Protein AF-A0A1Q7SXB2-F1 (afdb_monomer_lite)

Secondary structure (DSSP, 8-state):
---HHHHHHHHS-EEEEEEEEEE-S-S-STT----TT----TT-EEEEEETTEEPPEEEEEEEEEEEE-SSS-EEEEEEEEEEEEEES-TT--EEEEEEE-TTS-EEEEEEEGGGG-

Radius of gyration: 18.35 Å; chains: 1; bounding box: 43×26×65 Å

Foldseek 3Di:
DDDPVVVVVVVQADKDKDKDWFFDPDLDDDPNPDDVPPPCQVFKDKWKAFVNHTFDWPDKDKAWDWDDPVPPDTGTTTIMIMTMTRDNDLCRQWMKIWIAGSVGDIDIDIGGSNVVD

pLDDT: mean 73.82, std 15.42, range [41.19, 94.25]

Structure (mmCIF, N/CA/C/O backbone):
data_AF-A0A1Q7SXB2-F1
#
_entry.id   AF-A0A1Q7SXB2-F1
#
loop_
_atom_site.group_PDB
_atom_site.id
_atom_site.type_symbol
_atom_site.label_atom_id
_atom_site.label_alt_id
_atom_site.label_comp_id
_atom_site.label_asym_id
_atom_site.label_entity_id
_atom_site.label_seq_id
_atom_site.pdbx_PDB_ins_code
_atom_site.Cartn_x
_atom_site.Cartn_y
_atom_site.Cartn_z
_atom_site.occupancy
_atom_site.B_iso_or_equiv
_atom_site.auth_seq_id
_atom_site.auth_comp_id
_atom_site.auth_asym_id
_atom_site.auth_atom_id
_atom_site.pdbx_PDB_model_num
ATOM 1 N N . MET A 1 1 ? -2.528 11.331 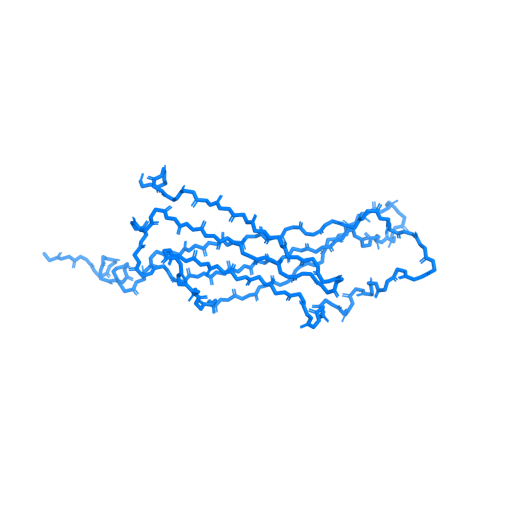40.120 1.00 46.16 1 MET A N 1
ATOM 2 C CA . MET A 1 1 ? -2.692 12.295 39.013 1.00 46.16 1 MET A CA 1
ATOM 3 C C . MET A 1 1 ? -1.918 11.748 37.824 1.00 46.16 1 MET A C 1
ATOM 5 O O . MET A 1 1 ? -0.718 11.556 37.991 1.00 46.16 1 MET A O 1
ATOM 9 N N . PRO A 1 2 ? -2.555 11.390 36.698 1.00 49.81 2 PRO A N 1
ATOM 10 C CA . PRO A 1 2 ? -1.810 10.977 35.513 1.00 49.81 2 PRO A CA 1
ATOM 11 C C . PRO A 1 2 ? -0.969 12.155 35.002 1.00 49.81 2 PRO A C 1
ATOM 13 O O . PRO A 1 2 ? -1.395 13.306 35.060 1.00 49.81 2 PRO A O 1
ATOM 16 N N . THR A 1 3 ? 0.254 11.868 34.571 1.00 62.19 3 THR A N 1
ATOM 17 C CA . THR A 1 3 ? 1.226 12.844 34.066 1.00 62.19 3 THR A CA 1
ATOM 18 C C . THR A 1 3 ? 0.745 13.441 32.739 1.00 62.19 3 THR A C 1
ATOM 20 O O . THR A 1 3 ? 0.099 12.740 31.965 1.00 62.19 3 THR A O 1
ATOM 23 N N . GLN A 1 4 ? 1.117 14.688 32.423 1.00 66.06 4 GLN A N 1
ATOM 24 C CA . GLN A 1 4 ? 0.811 15.344 31.135 1.00 66.06 4 GLN A CA 1
ATOM 25 C C . GLN A 1 4 ? 1.140 14.448 29.924 1.00 66.06 4 GLN A C 1
ATOM 27 O O . GLN A 1 4 ? 0.380 14.398 28.969 1.00 66.06 4 GLN A O 1
ATOM 32 N N . ALA A 1 5 ? 2.213 13.652 30.004 1.00 55.22 5 ALA A N 1
ATOM 33 C CA . ALA A 1 5 ? 2.586 12.683 28.973 1.00 55.22 5 ALA A CA 1
ATOM 34 C C . ALA A 1 5 ? 1.526 11.588 28.721 1.00 55.22 5 ALA A C 1
ATOM 36 O O . ALA A 1 5 ? 1.379 11.140 27.591 1.00 55.22 5 ALA A O 1
ATOM 37 N N . ILE A 1 6 ? 0.777 11.167 29.747 1.00 57.47 6 ILE A N 1
ATOM 38 C CA . ILE A 1 6 ? -0.306 10.175 29.631 1.00 57.47 6 ILE A CA 1
ATOM 39 C C . ILE A 1 6 ? -1.539 10.816 28.991 1.00 57.47 6 ILE A C 1
ATOM 41 O O . ILE A 1 6 ? -2.189 10.185 28.165 1.00 57.47 6 ILE A O 1
ATOM 45 N N . GLN A 1 7 ? -1.843 12.072 29.327 1.00 52.25 7 GLN A N 1
ATOM 46 C CA . GLN A 1 7 ? -2.926 12.818 28.681 1.00 52.25 7 GLN A CA 1
ATOM 47 C C . GLN A 1 7 ? -2.597 13.124 27.217 1.00 52.25 7 GLN A C 1
ATOM 49 O O . GLN A 1 7 ? -3.422 12.873 26.347 1.00 52.25 7 GLN A O 1
ATOM 54 N N . ASP A 1 8 ? -1.372 13.555 26.919 1.00 51.72 8 ASP A N 1
ATOM 55 C CA . ASP A 1 8 ? -0.915 13.799 25.549 1.00 51.72 8 ASP A CA 1
ATOM 56 C C . ASP A 1 8 ? -0.837 12.499 24.726 1.00 51.72 8 ASP A C 1
ATOM 58 O O . ASP A 1 8 ? -1.072 12.531 23.518 1.00 51.72 8 ASP A O 1
ATOM 62 N N . TYR A 1 9 ? -0.540 11.357 25.362 1.00 48.97 9 TYR A N 1
ATOM 63 C CA . TYR A 1 9 ? -0.609 10.036 24.729 1.00 48.97 9 TYR A CA 1
ATOM 64 C C . TYR A 1 9 ? -2.057 9.608 24.476 1.00 48.97 9 TYR A C 1
ATOM 66 O O . TYR A 1 9 ? -2.370 9.194 23.374 1.00 48.97 9 TYR A O 1
ATOM 74 N N . GLN A 1 10 ? -2.977 9.787 25.432 1.00 48.59 10 GLN A N 1
ATOM 75 C CA . GLN A 1 10 ? -4.404 9.498 25.218 1.00 48.59 10 GLN A CA 1
ATOM 76 C C . GLN A 1 10 ? -5.046 10.384 24.140 1.00 48.59 10 GLN A C 1
ATOM 78 O O . GLN A 1 10 ? -5.999 9.967 23.488 1.00 48.59 10 GLN A O 1
ATOM 83 N N . VAL A 1 11 ? -4.517 11.591 23.924 1.00 51.97 11 VAL A N 1
ATOM 84 C CA . VAL A 1 11 ? -4.920 12.478 22.820 1.00 51.97 11 VAL A CA 1
ATOM 85 C C . VAL A 1 11 ? -4.363 11.997 21.468 1.00 51.97 11 VAL A C 1
ATOM 87 O O . VAL A 1 11 ? -4.918 12.327 20.420 1.00 51.97 11 VAL A O 1
ATOM 90 N N . ARG A 1 12 ? -3.292 11.195 21.465 1.00 54.59 12 ARG A N 1
ATOM 91 C CA . ARG A 1 12 ? -2.693 10.588 20.272 1.00 54.59 12 ARG A CA 1
ATOM 92 C C . ARG A 1 12 ? -3.156 9.138 20.166 1.00 54.59 12 ARG A C 1
ATOM 94 O O . ARG A 1 12 ? -2.504 8.238 20.674 1.00 54.59 12 ARG A O 1
ATOM 101 N N . ALA A 1 13 ? -4.280 8.933 19.486 1.00 62.62 13 ALA A N 1
ATOM 102 C CA . ALA A 1 13 ? -4.682 7.610 19.017 1.00 62.62 13 ALA A CA 1
ATOM 103 C C . ALA A 1 13 ? -3.482 6.863 18.392 1.00 62.62 13 ALA A C 1
ATOM 105 O O . ALA A 1 13 ? -2.618 7.501 17.777 1.00 62.62 13 ALA A O 1
ATOM 106 N N . ASP A 1 14 ? -3.412 5.540 18.563 1.00 77.12 14 ASP A N 1
ATOM 107 C CA . ASP A 1 14 ? -2.316 4.740 18.010 1.00 77.12 14 ASP A CA 1
ATOM 108 C C . ASP A 1 14 ? -2.190 4.977 16.499 1.00 77.12 14 ASP A C 1
ATOM 110 O O . ASP A 1 14 ? -3.179 5.193 15.797 1.00 77.12 14 ASP A O 1
ATOM 114 N N . SER A 1 15 ? -0.965 4.973 15.975 1.00 81.12 15 SER A N 1
ATOM 115 C CA . SER A 1 15 ? -0.726 5.258 14.559 1.00 81.12 15 SER A CA 1
ATOM 116 C C . SER A 1 15 ? -0.363 3.996 13.789 1.00 81.12 15 SER A C 1
ATOM 118 O O . SER A 1 15 ? 0.588 3.307 14.165 1.00 81.12 15 SER A O 1
ATOM 120 N N . LEU A 1 16 ? -1.029 3.747 12.660 1.00 86.62 16 LEU A N 1
ATOM 121 C CA . LEU A 1 16 ? -0.624 2.709 11.713 1.00 86.62 16 LEU A CA 1
ATOM 122 C C . LEU A 1 16 ? 0.114 3.338 10.534 1.00 86.62 16 LEU A C 1
ATOM 124 O O . LEU A 1 16 ? -0.374 4.283 9.911 1.00 86.62 16 LEU A O 1
ATOM 128 N N . ARG A 1 17 ? 1.273 2.770 10.189 1.00 89.69 17 ARG A N 1
ATOM 129 C CA . ARG A 1 17 ? 2.004 3.122 8.972 1.00 89.69 17 ARG A CA 1
ATOM 130 C C . ARG A 1 17 ? 1.910 1.991 7.959 1.00 89.69 17 ARG A C 1
ATOM 132 O O . ARG A 1 17 ? 2.411 0.897 8.191 1.00 89.69 17 ARG A O 1
ATOM 139 N N . VAL A 1 18 ? 1.345 2.298 6.801 1.00 89.31 18 VAL A N 1
ATOM 140 C CA . VAL A 1 18 ? 1.258 1.397 5.652 1.00 89.31 18 VAL A CA 1
ATOM 141 C C . VAL A 1 18 ? 2.294 1.812 4.616 1.00 89.31 18 VAL A C 1
ATOM 143 O O . VAL A 1 18 ? 2.371 2.985 4.253 1.00 89.31 18 VAL A O 1
ATOM 146 N N . SER A 1 19 ? 3.094 0.861 4.133 1.00 90.94 19 SER A N 1
ATOM 147 C CA . SER A 1 19 ? 4.055 1.089 3.047 1.00 90.94 19 SER A CA 1
ATOM 148 C C . SER A 1 19 ? 3.778 0.135 1.892 1.00 90.94 19 SER A C 1
ATOM 150 O O . SER A 1 19 ? 3.875 -1.078 2.055 1.00 90.94 19 SER A O 1
ATOM 152 N N . VAL A 1 20 ? 3.466 0.682 0.719 1.00 88.25 20 VAL A N 1
ATOM 153 C CA . VAL A 1 20 ? 3.276 -0.083 -0.519 1.00 88.25 20 VAL A CA 1
ATOM 154 C C . VAL A 1 20 ? 4.493 0.124 -1.408 1.00 88.25 20 VAL A C 1
ATOM 156 O O . VAL A 1 20 ? 4.840 1.257 -1.742 1.00 88.25 20 VAL A O 1
ATOM 159 N N . HIS A 1 21 ? 5.162 -0.974 -1.754 1.00 88.88 21 HIS A N 1
ATOM 160 C CA . HIS A 1 21 ? 6.380 -0.974 -2.559 1.00 88.88 21 HIS A CA 1
ATOM 161 C C . HIS A 1 21 ? 6.050 -1.461 -3.967 1.00 88.88 21 HIS A C 1
ATOM 163 O O . HIS A 1 21 ? 5.787 -2.645 -4.172 1.00 88.88 21 HIS A O 1
ATOM 169 N N . VAL A 1 22 ? 6.101 -0.558 -4.940 1.00 82.12 22 VAL A N 1
ATOM 170 C CA . VAL A 1 22 ? 5.880 -0.881 -6.350 1.00 82.12 22 VAL A CA 1
ATOM 171 C C . VAL A 1 22 ? 7.232 -1.045 -7.027 1.00 82.12 22 VAL A C 1
ATOM 173 O O . VAL A 1 22 ? 8.076 -0.153 -6.955 1.00 82.12 22 VAL A O 1
ATOM 176 N N . ARG A 1 23 ? 7.447 -2.190 -7.680 1.00 82.19 23 ARG A N 1
ATOM 177 C CA . ARG A 1 23 ? 8.671 -2.500 -8.432 1.00 82.19 23 ARG A CA 1
ATOM 178 C C . ARG A 1 23 ? 8.349 -2.653 -9.909 1.00 82.19 23 ARG A C 1
ATOM 180 O O . ARG A 1 23 ? 7.427 -3.380 -10.267 1.00 82.19 23 ARG A O 1
ATOM 187 N N . TYR A 1 24 ? 9.126 -1.999 -10.763 1.00 76.06 24 TYR A N 1
ATOM 188 C CA . TYR A 1 24 ? 8.992 -2.142 -12.207 1.00 76.06 24 TYR A CA 1
ATOM 189 C C . TYR A 1 24 ? 9.640 -3.449 -12.673 1.00 76.06 24 TYR A C 1
ATOM 191 O O . TYR A 1 24 ? 10.772 -3.755 -12.302 1.00 76.06 24 TYR A O 1
ATOM 199 N N . THR A 1 25 ? 8.926 -4.218 -13.494 1.00 66.12 25 THR A N 1
ATOM 200 C CA . THR A 1 25 ? 9.389 -5.512 -14.025 1.00 66.12 25 THR A CA 1
ATOM 201 C C . THR A 1 25 ? 10.279 -5.372 -15.265 1.00 66.12 25 THR A C 1
ATOM 203 O O . THR A 1 25 ? 11.098 -6.250 -15.516 1.00 66.12 25 THR A O 1
ATOM 206 N N . SER A 1 26 ? 10.188 -4.256 -16.001 1.00 57.28 26 SER A N 1
ATOM 207 C CA . SER A 1 26 ? 11.149 -3.869 -17.042 1.00 57.28 26 SER A CA 1
ATOM 208 C C . SER A 1 26 ? 11.500 -2.393 -16.907 1.00 57.28 26 SER A C 1
ATOM 210 O O . SER A 1 26 ? 10.617 -1.547 -16.997 1.00 57.28 26 SER A O 1
ATOM 212 N N . THR A 1 27 ? 12.780 -2.078 -16.702 1.00 53.41 27 THR A N 1
ATOM 213 C CA . THR A 1 27 ? 13.297 -0.699 -16.623 1.00 53.41 27 THR A CA 1
ATOM 214 C C . THR A 1 27 ? 13.731 -0.132 -17.979 1.00 53.41 27 THR A C 1
ATOM 216 O O . THR A 1 27 ? 14.254 0.978 -18.044 1.00 53.41 27 THR A O 1
ATOM 219 N N . HIS A 1 28 ? 13.509 -0.877 -19.071 1.00 50.16 28 HIS A N 1
ATOM 220 C CA . HIS A 1 28 ? 13.955 -0.518 -20.417 1.00 50.16 28 HIS A CA 1
ATOM 221 C C . HIS A 1 28 ? 12.857 -0.815 -21.453 1.00 50.16 28 HIS A C 1
ATOM 223 O O . HIS A 1 28 ? 12.314 -1.919 -21.496 1.00 50.16 28 HIS A O 1
ATOM 229 N N . GLY A 1 29 ? 12.531 0.166 -22.300 1.00 45.38 29 GLY A N 1
ATOM 230 C CA . GLY A 1 29 ? 11.585 0.003 -23.410 1.00 45.38 29 GLY A CA 1
ATOM 231 C C . GLY A 1 29 ? 11.005 1.324 -23.924 1.00 45.38 29 GLY A C 1
ATOM 232 O O . GLY A 1 29 ? 10.840 2.280 -23.163 1.00 45.38 29 GLY A O 1
ATOM 233 N N . ALA A 1 30 ? 10.684 1.375 -25.222 1.00 41.19 30 ALA A N 1
ATOM 234 C CA . ALA A 1 30 ? 9.953 2.480 -25.840 1.00 41.19 30 ALA A CA 1
ATOM 235 C C . ALA A 1 30 ? 8.519 2.490 -25.289 1.00 41.19 30 ALA A C 1
ATOM 237 O O . ALA A 1 30 ? 7.678 1.704 -25.711 1.00 41.19 30 ALA A O 1
ATOM 238 N N . GLY A 1 31 ? 8.276 3.319 -24.275 1.00 49.75 31 GLY A N 1
ATOM 239 C CA . GLY A 1 31 ? 7.026 3.318 -23.515 1.00 49.75 31 GLY A CA 1
ATOM 240 C C . GLY A 1 31 ? 7.211 3.221 -22.005 1.00 49.75 31 GLY A C 1
ATOM 241 O O . GLY A 1 31 ? 6.208 3.200 -21.309 1.00 49.75 31 GLY A O 1
ATOM 242 N N . PHE A 1 32 ? 8.446 3.194 -21.487 1.00 51.47 32 PHE A N 1
ATOM 243 C CA . PHE A 1 32 ? 8.714 3.360 -20.057 1.00 51.47 32 PHE A CA 1
ATOM 244 C C . PHE A 1 32 ? 8.344 4.801 -19.632 1.00 51.47 32 PHE A C 1
ATOM 246 O O . PHE A 1 32 ? 9.124 5.725 -19.872 1.00 51.47 32 PHE A O 1
ATOM 253 N N . PRO A 1 33 ? 7.155 5.056 -19.047 1.00 47.88 33 PRO A N 1
ATOM 254 C CA . PRO A 1 33 ? 6.593 6.403 -18.932 1.00 47.88 33 PRO A CA 1
ATOM 255 C C . PRO A 1 33 ? 7.061 7.159 -17.677 1.00 47.88 33 PRO A C 1
ATOM 257 O O . PRO A 1 33 ? 6.604 8.273 -17.409 1.00 47.88 33 PRO A O 1
ATOM 260 N N . TYR A 1 34 ? 7.954 6.581 -16.870 1.00 52.22 34 TYR A N 1
ATOM 261 C CA . TYR A 1 34 ? 8.199 7.064 -15.512 1.00 52.22 34 TYR A CA 1
ATOM 262 C C . TYR A 1 34 ? 9.392 8.012 -15.461 1.00 52.22 34 TYR A C 1
ATOM 264 O O . TYR A 1 34 ? 10.503 7.656 -15.077 1.00 52.22 34 TYR A O 1
ATOM 272 N N . SER A 1 35 ? 9.141 9.259 -15.865 1.00 47.25 35 SER A N 1
ATOM 273 C CA . SER A 1 35 ? 10.060 10.360 -15.576 1.00 47.25 35 SER A CA 1
ATOM 274 C C . SER A 1 35 ? 10.095 10.633 -14.069 1.00 47.25 35 SER A C 1
ATOM 276 O O . SER A 1 35 ? 9.063 10.612 -13.396 1.00 47.25 35 SER A O 1
ATOM 278 N N . GLN A 1 36 ? 11.291 10.928 -13.550 1.00 47.06 36 GLN A N 1
ATOM 279 C CA . GLN A 1 36 ? 11.573 11.190 -12.129 1.00 47.06 36 GLN A CA 1
ATOM 280 C C . GLN A 1 36 ? 10.665 12.267 -11.493 1.00 47.06 36 GLN A C 1
ATOM 282 O O . GLN A 1 36 ? 10.524 12.302 -10.276 1.00 47.06 36 GLN A O 1
ATOM 287 N N . ASN A 1 37 ? 10.015 13.106 -12.310 1.00 44.53 37 ASN A N 1
ATOM 288 C CA . ASN A 1 37 ? 9.190 14.241 -11.891 1.00 44.53 37 ASN A CA 1
ATOM 289 C C . ASN A 1 37 ? 7.669 14.024 -12.003 1.00 44.53 37 ASN A C 1
ATOM 291 O O . ASN A 1 37 ? 6.912 14.975 -11.817 1.00 44.53 37 ASN A O 1
ATOM 295 N N . ARG A 1 38 ? 7.179 12.817 -12.324 1.00 45.31 38 ARG A N 1
ATOM 296 C CA . ARG A 1 38 ? 5.731 12.556 -12.469 1.00 45.31 38 ARG A CA 1
ATOM 297 C C . ARG A 1 38 ? 5.257 11.336 -11.685 1.00 45.31 38 ARG A C 1
ATOM 299 O O . ARG A 1 38 ? 4.545 10.487 -12.214 1.00 45.31 38 ARG A O 1
ATOM 306 N N . VAL A 1 39 ? 5.577 11.279 -10.392 1.00 48.09 39 VAL A N 1
ATOM 307 C CA . VAL A 1 39 ? 4.953 10.324 -9.452 1.00 48.09 39 VAL A CA 1
ATOM 308 C C . VAL A 1 39 ? 3.550 10.813 -9.058 1.00 48.09 39 VAL A C 1
ATOM 310 O O . VAL A 1 39 ? 3.210 10.961 -7.892 1.00 48.09 39 VAL A O 1
ATOM 313 N N . HIS A 1 40 ? 2.728 11.109 -10.061 1.00 51.03 40 HIS A N 1
ATOM 314 C CA . HIS A 1 40 ? 1.293 11.315 -9.913 1.00 51.03 40 HIS A CA 1
ATOM 315 C C . HIS A 1 40 ? 0.627 10.355 -10.881 1.00 51.03 40 HIS A C 1
ATOM 317 O O . HIS A 1 40 ? 0.132 10.731 -11.942 1.00 51.03 40 HIS A O 1
ATOM 323 N N . TRP A 1 41 ? 0.688 9.077 -10.530 1.00 63.19 41 TRP A N 1
ATOM 324 C CA . TRP A 1 41 ? -0.201 8.093 -11.112 1.00 63.19 41 TRP A CA 1
ATOM 325 C C . TRP A 1 41 ? -1.589 8.458 -10.596 1.00 63.19 41 TRP A C 1
ATOM 327 O O . TRP A 1 41 ? -1.943 8.104 -9.478 1.00 63.19 41 TRP A O 1
ATOM 337 N N . LYS A 1 42 ? -2.307 9.282 -11.368 1.00 60.59 42 LYS A N 1
ATOM 338 C CA . LYS A 1 42 ? -3.591 9.897 -10.997 1.00 60.59 42 LYS A CA 1
ATOM 339 C C . LYS A 1 42 ? -4.590 8.879 -10.431 1.00 60.59 42 LYS A C 1
ATOM 341 O O . LYS A 1 42 ? -5.391 9.231 -9.572 1.00 60.59 42 LYS A O 1
ATOM 346 N N . ASP A 1 43 ? -4.473 7.635 -10.883 1.00 71.12 43 ASP A N 1
ATOM 347 C CA . ASP A 1 43 ? -5.393 6.549 -10.575 1.00 71.12 43 ASP A CA 1
ATOM 348 C C . ASP A 1 43 ? -4.790 5.502 -9.618 1.00 71.12 43 ASP A C 1
ATOM 350 O O . ASP A 1 43 ? -5.461 4.534 -9.281 1.00 71.12 43 ASP A O 1
ATOM 354 N N . PHE A 1 44 ? -3.546 5.686 -9.145 1.00 81.44 44 PHE A N 1
ATOM 355 C CA . PHE A 1 44 ? -2.981 4.823 -8.106 1.00 81.44 44 PHE A CA 1
ATOM 356 C C . PHE A 1 44 ? -3.564 5.219 -6.753 1.00 81.44 44 PHE A C 1
ATOM 358 O O . PHE A 1 44 ? -3.324 6.326 -6.261 1.00 81.44 44 PHE A O 1
ATOM 365 N N . GLN A 1 45 ? -4.312 4.311 -6.138 1.00 87.12 45 GLN A N 1
ATOM 366 C CA . GLN A 1 45 ? -4.946 4.547 -4.848 1.00 87.12 45 GLN A CA 1
ATOM 367 C C . GLN A 1 45 ? -4.573 3.447 -3.878 1.00 87.12 45 GLN A C 1
ATOM 369 O O . GLN A 1 45 ? -4.538 2.276 -4.234 1.00 87.12 45 GLN A O 1
ATOM 374 N N . VAL A 1 46 ? -4.322 3.833 -2.632 1.00 90.06 46 VAL A N 1
ATOM 375 C CA . VAL A 1 46 ? -4.106 2.886 -1.544 1.00 90.06 46 VAL A CA 1
ATOM 376 C C . VAL A 1 46 ? -5.062 3.255 -0.424 1.00 90.06 46 VAL A C 1
ATOM 378 O O . VAL A 1 46 ? -5.017 4.375 0.091 1.00 90.06 46 VAL A O 1
ATOM 381 N N . ARG A 1 47 ? -5.921 2.316 -0.045 1.00 91.56 47 ARG A N 1
ATOM 382 C CA . ARG A 1 47 ? -6.928 2.482 1.004 1.00 91.56 47 ARG A CA 1
ATOM 383 C C . ARG A 1 47 ? -6.663 1.483 2.120 1.00 91.56 47 ARG A C 1
ATOM 385 O O . ARG A 1 47 ? -6.262 0.352 1.866 1.00 91.56 47 ARG A O 1
ATOM 392 N N . LEU A 1 48 ? -6.895 1.918 3.353 1.00 91.06 48 LEU A N 1
ATOM 393 C CA . LEU A 1 48 ? -6.878 1.059 4.529 1.00 91.06 48 LEU A CA 1
ATOM 394 C C . LEU A 1 48 ? -8.303 0.944 5.051 1.00 91.06 48 LEU A C 1
ATOM 396 O O . LEU A 1 48 ? -8.921 1.960 5.371 1.00 91.06 48 LEU A O 1
ATOM 400 N N . LEU A 1 49 ? -8.799 -0.280 5.163 1.00 91.25 49 LEU A N 1
ATOM 401 C CA . LEU A 1 49 ? -10.059 -0.597 5.806 1.00 91.25 49 LEU A CA 1
ATOM 402 C C . LEU A 1 49 ? -9.766 -1.252 7.152 1.00 91.25 49 LEU A C 1
ATOM 404 O O . LEU A 1 49 ? -8.999 -2.207 7.220 1.00 91.25 49 LEU A O 1
ATOM 408 N N . LEU A 1 50 ? -10.394 -0.755 8.211 1.00 87.75 50 LEU A N 1
ATOM 409 C CA . LEU A 1 50 ? -10.336 -1.337 9.547 1.00 87.75 50 LEU A CA 1
ATOM 410 C C . LEU A 1 50 ? -11.750 -1.761 9.948 1.00 87.75 50 LEU A C 1
ATOM 412 O O . LEU A 1 50 ? -12.662 -0.929 9.953 1.00 87.75 50 LEU A O 1
ATOM 416 N N . GLY A 1 51 ? -11.960 -3.059 10.185 1.00 85.69 51 GLY A N 1
ATOM 417 C CA . GLY A 1 51 ? -13.298 -3.610 10.436 1.00 85.69 51 GLY A CA 1
ATOM 418 C C . GLY A 1 51 ? -14.293 -3.286 9.309 1.00 85.69 51 GLY A C 1
ATOM 419 O O . GLY A 1 51 ? -15.445 -2.941 9.569 1.00 85.69 51 GLY A O 1
ATOM 420 N N . GLY A 1 52 ? -13.820 -3.286 8.056 1.00 85.62 52 GLY A N 1
ATOM 421 C CA . GLY A 1 52 ? -14.614 -2.954 6.865 1.00 85.62 52 GLY A CA 1
ATOM 422 C C . GLY A 1 52 ? -14.865 -1.458 6.625 1.00 85.62 52 GLY A C 1
ATOM 423 O O . GLY A 1 52 ? -15.546 -1.105 5.664 1.00 85.62 52 GLY A O 1
ATOM 424 N N . LYS A 1 53 ? -14.326 -0.554 7.454 1.00 87.81 53 LYS A N 1
ATOM 425 C CA . LYS A 1 53 ? -14.470 0.901 7.275 1.00 87.81 53 LYS A CA 1
ATOM 426 C C . LYS A 1 53 ? -13.181 1.525 6.765 1.00 87.81 53 LYS A C 1
ATOM 428 O O . LYS A 1 53 ? -12.137 1.359 7.386 1.00 87.81 53 LYS A O 1
ATOM 433 N N . SER A 1 54 ? -13.263 2.301 5.684 1.00 89.50 54 SER A N 1
ATOM 434 C CA . SER A 1 54 ? -12.111 3.059 5.185 1.00 89.50 54 SER A CA 1
ATOM 435 C C . SER A 1 54 ? -11.660 4.095 6.215 1.00 89.50 54 SER A C 1
ATOM 437 O O . SER A 1 54 ? -12.445 4.946 6.639 1.00 89.50 54 SER A O 1
ATOM 439 N N . LEU A 1 55 ? -10.379 4.066 6.568 1.00 88.88 55 LEU A N 1
ATOM 440 C CA . LEU A 1 55 ? -9.747 5.089 7.388 1.00 88.88 55 LEU A CA 1
ATOM 441 C C . LEU A 1 55 ? -9.249 6.240 6.519 1.00 88.88 55 LEU A C 1
ATOM 443 O O . LEU A 1 55 ? -8.780 6.052 5.394 1.00 88.88 55 LEU A O 1
ATOM 447 N N . LYS A 1 56 ? -9.349 7.455 7.059 1.00 89.62 56 LYS A N 1
ATOM 448 C CA . LYS A 1 56 ? -8.798 8.646 6.419 1.00 89.62 56 LYS A CA 1
ATOM 449 C C . LYS A 1 56 ? -7.298 8.698 6.676 1.00 89.62 56 LYS A C 1
ATOM 451 O O . LYS A 1 56 ? -6.862 8.650 7.824 1.00 89.62 56 LYS A O 1
ATOM 456 N N . THR A 1 57 ? -6.520 8.853 5.613 1.00 89.25 57 THR A N 1
ATOM 457 C CA . THR A 1 57 ? -5.076 9.024 5.735 1.00 89.25 57 THR A CA 1
ATOM 458 C C . THR A 1 57 ? -4.744 10.373 6.377 1.00 89.25 57 THR A C 1
ATOM 460 O O . THR A 1 57 ? -5.245 11.417 5.950 1.00 89.25 57 THR A O 1
ATOM 463 N N . ARG A 1 58 ? -3.873 10.360 7.389 1.00 88.81 58 ARG A N 1
ATOM 464 C CA . ARG A 1 58 ? -3.321 11.552 8.043 1.00 88.81 58 ARG A CA 1
ATOM 465 C C . ARG A 1 58 ? -2.230 12.199 7.201 1.00 88.81 58 ARG A C 1
ATOM 467 O O . ARG A 1 58 ? -2.204 13.418 7.053 1.00 88.81 58 ARG A O 1
ATOM 474 N N . SER A 1 59 ? -1.314 11.392 6.675 1.00 86.94 59 SER A N 1
ATOM 475 C CA . SER A 1 59 ? -0.211 11.857 5.837 1.00 86.94 59 SER A CA 1
ATOM 476 C C . SER A 1 59 ? 0.105 10.842 4.739 1.00 86.94 59 SER A C 1
ATOM 478 O O . SER A 1 59 ? 0.008 9.634 4.948 1.00 86.94 59 SER A O 1
ATOM 480 N N . VAL A 1 60 ? 0.471 11.337 3.555 1.00 86.62 60 VAL A N 1
ATOM 481 C CA . VAL A 1 60 ? 0.924 10.511 2.429 1.00 86.62 60 VAL A CA 1
ATOM 482 C C . VAL A 1 60 ? 2.282 11.025 1.973 1.00 86.62 60 VAL A C 1
ATOM 484 O O . VAL A 1 60 ? 2.461 12.227 1.766 1.00 86.62 60 VAL A O 1
ATOM 487 N N . ARG A 1 61 ? 3.237 10.116 1.783 1.00 86.06 61 ARG A N 1
ATOM 488 C CA . ARG A 1 61 ? 4.543 10.405 1.194 1.00 86.06 61 ARG A CA 1
ATOM 489 C C . ARG A 1 61 ? 4.818 9.460 0.034 1.00 86.06 61 ARG A C 1
ATOM 491 O O . ARG A 1 61 ? 4.671 8.248 0.166 1.00 86.06 61 ARG A O 1
ATOM 498 N N . TYR A 1 62 ? 5.296 10.038 -1.059 1.00 82.25 62 TYR A N 1
ATOM 499 C CA . TYR A 1 62 ? 5.755 9.320 -2.240 1.00 82.25 62 TYR A CA 1
ATOM 500 C C . TYR A 1 62 ? 7.276 9.410 -2.322 1.00 82.25 62 TYR A C 1
ATOM 502 O O . TYR A 1 62 ? 7.848 10.484 -2.131 1.00 82.25 62 TYR A O 1
ATOM 510 N N . GLU A 1 63 ? 7.929 8.288 -2.593 1.00 82.75 63 GLU A N 1
ATOM 511 C CA . GLU A 1 63 ? 9.377 8.211 -2.773 1.00 82.75 63 GLU A CA 1
ATOM 512 C C . GLU A 1 63 ? 9.691 7.357 -4.000 1.00 82.75 63 GLU A C 1
ATOM 514 O O . GLU A 1 63 ? 9.306 6.194 -4.054 1.00 82.75 63 GLU A O 1
ATOM 519 N N . GLY A 1 64 ? 10.378 7.916 -4.996 1.00 78.44 64 GLY A N 1
ATOM 520 C CA . GLY A 1 64 ? 10.863 7.136 -6.136 1.00 78.44 64 GLY A CA 1
ATOM 521 C C . GLY A 1 64 ? 12.049 6.264 -5.731 1.00 78.44 64 GLY A C 1
ATOM 522 O O . GLY A 1 64 ? 12.938 6.728 -5.020 1.00 78.44 64 GLY A O 1
ATOM 523 N N . THR A 1 65 ? 12.096 5.018 -6.202 1.00 78.81 65 THR A N 1
ATOM 524 C CA . THR A 1 65 ? 13.259 4.147 -6.004 1.00 78.81 65 THR A CA 1
ATOM 525 C C . THR A 1 65 ? 14.134 4.156 -7.248 1.00 78.81 65 THR A C 1
ATOM 527 O O . THR A 1 65 ? 13.646 4.112 -8.380 1.00 78.81 65 THR A O 1
ATOM 530 N N . LEU A 1 66 ? 15.445 4.215 -7.032 1.00 78.44 66 LEU A N 1
ATOM 531 C CA . LEU A 1 66 ? 16.452 4.267 -8.083 1.00 78.44 66 LEU A CA 1
ATOM 532 C C . LEU A 1 66 ? 17.490 3.162 -7.858 1.00 78.44 66 LEU A C 1
ATOM 534 O O . LEU A 1 66 ? 17.782 2.795 -6.722 1.00 78.44 66 LEU A O 1
ATOM 538 N N . MET A 1 67 ? 18.082 2.670 -8.939 1.00 76.31 67 MET A N 1
ATOM 539 C CA . MET A 1 67 ? 19.266 1.817 -8.925 1.00 76.31 67 MET A CA 1
ATOM 540 C C . MET A 1 67 ? 20.455 2.610 -9.456 1.00 76.31 67 MET A C 1
ATOM 542 O O . MET A 1 67 ? 20.402 3.168 -10.555 1.00 76.31 67 MET A O 1
ATOM 546 N N . GLY A 1 68 ? 21.528 2.674 -8.668 1.00 72.19 68 GLY A N 1
ATOM 547 C CA . GLY A 1 68 ? 22.787 3.269 -9.105 1.00 72.19 68 GLY A CA 1
ATOM 548 C C . GLY A 1 68 ? 23.477 2.370 -10.129 1.00 72.19 68 GLY A C 1
ATOM 549 O O . GLY A 1 68 ? 23.601 1.170 -9.907 1.00 72.19 68 GLY A O 1
ATOM 550 N N . THR A 1 69 ? 23.940 2.949 -11.237 1.00 70.75 69 THR A N 1
ATOM 551 C CA . THR A 1 69 ? 24.652 2.200 -12.292 1.00 70.75 69 THR A CA 1
ATOM 552 C C . THR A 1 69 ? 26.176 2.279 -12.177 1.00 70.75 69 THR A C 1
ATOM 554 O O . THR A 1 69 ? 26.878 1.717 -13.006 1.00 70.75 69 TH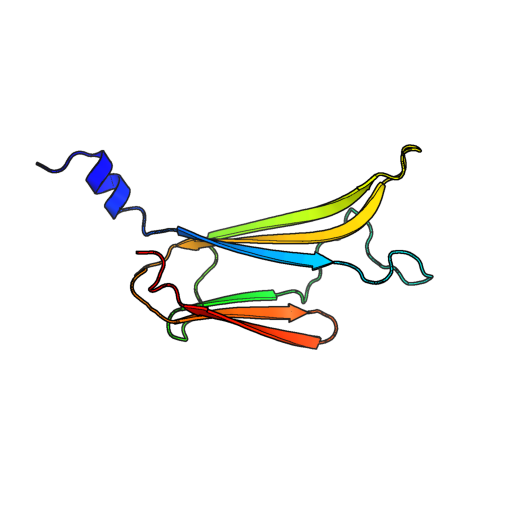R A O 1
ATOM 557 N N . GLY A 1 70 ? 26.710 3.000 -11.184 1.00 62.97 70 GLY A N 1
ATOM 558 C CA . GLY A 1 70 ? 28.152 3.239 -11.027 1.00 62.97 70 GLY A CA 1
ATOM 559 C C . GLY A 1 70 ? 28.738 4.316 -11.954 1.00 62.97 70 GLY A C 1
ATOM 560 O O . GLY A 1 70 ? 29.793 4.857 -11.643 1.00 62.97 70 GLY A O 1
ATOM 561 N N . TYR A 1 71 ? 28.035 4.708 -13.025 1.00 67.62 71 TYR A N 1
ATOM 562 C CA . TYR A 1 71 ? 28.502 5.678 -14.034 1.00 67.62 71 TYR A CA 1
ATOM 563 C C . TYR A 1 71 ? 27.777 7.036 -13.980 1.00 67.62 71 TYR A C 1
ATOM 565 O O . TYR A 1 71 ? 27.676 7.742 -14.979 1.00 67.62 71 TYR A O 1
ATOM 573 N N . GLY A 1 72 ? 27.227 7.405 -12.818 1.00 61.97 72 GLY A N 1
ATOM 574 C CA . GLY A 1 72 ? 26.554 8.697 -12.613 1.00 61.97 72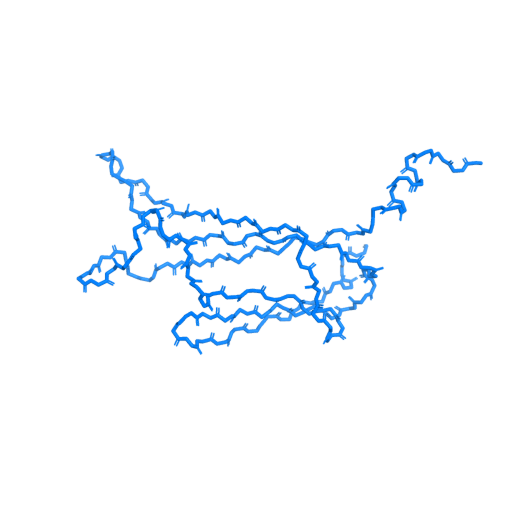 GLY A CA 1
ATOM 575 C C . GLY A 1 72 ? 25.111 8.784 -13.131 1.00 61.97 72 GLY A C 1
ATOM 576 O O . GLY A 1 72 ? 24.457 9.801 -12.920 1.00 61.97 72 GLY A O 1
ATOM 577 N N . VAL A 1 73 ? 24.578 7.722 -13.744 1.00 65.44 73 VAL A N 1
ATOM 578 C CA . VAL A 1 73 ? 23.168 7.634 -14.160 1.00 65.44 73 VAL A CA 1
ATOM 579 C C . VAL A 1 73 ? 22.406 6.730 -13.190 1.00 65.44 73 VAL A C 1
ATOM 581 O O . VAL A 1 73 ? 22.846 5.621 -12.887 1.00 65.44 73 VAL A O 1
ATOM 584 N N . ALA A 1 74 ? 21.265 7.188 -12.679 1.00 72.31 74 ALA A N 1
ATOM 585 C CA . ALA A 1 74 ? 20.396 6.400 -11.809 1.00 72.31 74 ALA A CA 1
ATOM 586 C C . ALA A 1 74 ? 19.164 5.927 -12.591 1.00 72.31 74 ALA A C 1
ATOM 588 O O . ALA A 1 74 ? 18.469 6.744 -13.198 1.00 72.31 74 ALA A O 1
ATOM 589 N N . ILE A 1 75 ? 18.889 4.621 -12.578 1.00 74.50 75 ILE A N 1
ATOM 590 C CA . ILE A 1 75 ? 17.752 4.025 -13.293 1.00 74.50 75 ILE A CA 1
ATOM 591 C C . ILE A 1 75 ? 16.557 3.932 -12.337 1.00 74.50 75 ILE A C 1
ATOM 593 O O . ILE A 1 75 ? 16.699 3.326 -11.273 1.00 74.50 75 ILE A O 1
ATOM 597 N N . PRO A 1 76 ? 15.378 4.481 -12.674 1.00 75.19 76 PRO A N 1
ATOM 598 C CA . PRO A 1 76 ? 14.172 4.281 -11.879 1.00 75.19 76 PRO A CA 1
ATOM 599 C C . PRO A 1 76 ? 13.778 2.806 -11.796 1.00 75.19 76 PRO A C 1
ATOM 601 O O . PRO A 1 76 ? 13.629 2.141 -12.817 1.00 75.19 76 PRO A O 1
ATOM 604 N N . THR A 1 77 ? 13.572 2.300 -10.583 1.00 78.19 77 THR A N 1
ATOM 605 C CA . THR A 1 77 ? 13.197 0.898 -10.319 1.00 78.19 77 THR A CA 1
ATOM 606 C C . THR A 1 77 ? 11.792 0.729 -9.764 1.00 78.19 77 THR A C 1
ATOM 608 O O . THR A 1 77 ? 11.299 -0.396 -9.682 1.00 78.19 77 THR A O 1
ATOM 611 N N . GLY A 1 78 ? 11.138 1.823 -9.386 1.00 78.12 78 GLY A N 1
ATOM 612 C CA . GLY A 1 78 ? 9.844 1.765 -8.729 1.00 78.12 78 GLY A CA 1
ATOM 613 C C . GLY A 1 78 ? 9.555 3.007 -7.904 1.00 78.12 78 GLY A C 1
ATOM 614 O O . GLY A 1 78 ? 10.145 4.073 -8.110 1.00 78.12 78 GLY A O 1
ATOM 615 N N . PHE A 1 79 ? 8.642 2.853 -6.953 1.00 81.44 79 PHE A N 1
ATOM 616 C CA . PHE A 1 79 ? 8.330 3.858 -5.946 1.00 81.44 79 PHE A CA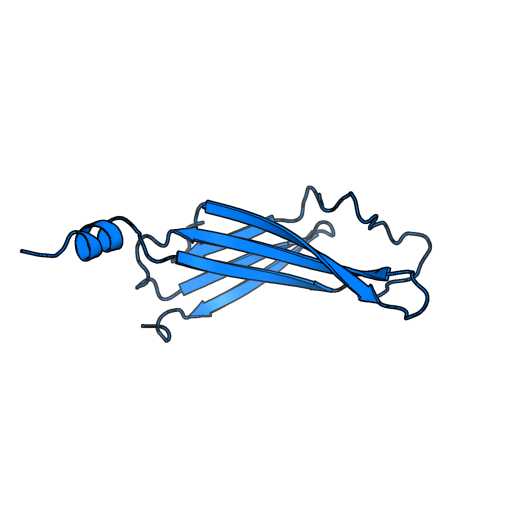 1
ATOM 617 C C . PHE A 1 79 ? 7.735 3.215 -4.692 1.00 81.44 79 PHE A C 1
ATOM 619 O O . PHE A 1 79 ? 7.259 2.078 -4.698 1.00 81.44 79 PHE A O 1
ATOM 626 N N . ILE A 1 80 ? 7.766 3.969 -3.602 1.00 86.31 80 ILE A N 1
ATOM 627 C CA . ILE A 1 80 ? 7.195 3.618 -2.312 1.00 86.31 80 ILE A CA 1
ATOM 628 C C . ILE A 1 80 ? 6.135 4.661 -1.979 1.00 86.31 80 ILE A C 1
ATOM 630 O O . ILE A 1 80 ? 6.405 5.865 -2.004 1.00 86.31 80 ILE A O 1
ATOM 634 N N . VAL A 1 81 ? 4.939 4.195 -1.632 1.00 87.56 81 VAL A N 1
ATOM 635 C CA . VAL A 1 81 ? 3.885 5.029 -1.050 1.00 87.56 81 VAL A CA 1
ATOM 636 C C . VAL A 1 81 ? 3.796 4.703 0.428 1.00 87.56 81 VAL A C 1
ATOM 638 O O . VAL A 1 81 ? 3.521 3.561 0.795 1.00 87.56 81 VAL A O 1
ATOM 641 N N . ARG A 1 82 ? 4.046 5.699 1.278 1.00 91.00 82 ARG A N 1
ATOM 642 C CA . ARG A 1 82 ? 3.894 5.579 2.730 1.00 91.00 82 ARG A CA 1
ATOM 643 C C . ARG A 1 82 ? 2.703 6.397 3.185 1.00 91.00 82 ARG A C 1
ATOM 645 O O . ARG A 1 82 ? 2.640 7.593 2.907 1.00 91.00 82 ARG A O 1
ATOM 652 N N . GLN A 1 83 ? 1.788 5.747 3.886 1.00 91.25 83 GLN A N 1
ATOM 653 C CA . GLN A 1 83 ? 0.596 6.357 4.450 1.00 91.25 83 GLN A CA 1
ATOM 654 C C . GLN A 1 83 ? 0.566 6.158 5.954 1.00 91.25 83 GLN A C 1
ATOM 656 O O . GLN A 1 83 ? 0.883 5.075 6.447 1.00 91.25 83 GLN A O 1
ATOM 661 N N . GLU A 1 84 ? 0.177 7.201 6.670 1.00 92.00 84 GLU A N 1
ATOM 662 C CA . GLU A 1 84 ? -0.032 7.153 8.113 1.00 92.00 84 GLU A CA 1
ATOM 663 C C . GLU A 1 84 ? -1.504 7.377 8.427 1.00 92.00 84 GLU A C 1
ATOM 665 O O . GLU A 1 84 ? -2.143 8.255 7.843 1.00 92.00 84 GLU A O 1
ATOM 670 N N . TYR A 1 85 ? -2.027 6.593 9.360 1.00 88.75 85 TYR A N 1
ATOM 671 C CA . TYR A 1 85 ? -3.414 6.625 9.801 1.00 88.75 85 TYR A CA 1
ATOM 672 C C . TYR A 1 85 ? -3.456 6.770 11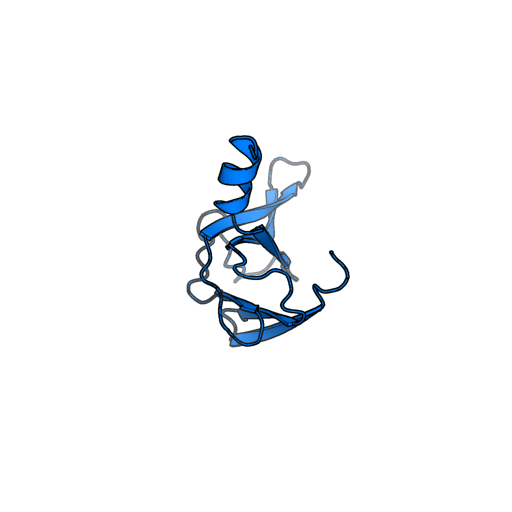.314 1.00 88.75 85 TYR A C 1
ATOM 674 O O . TYR A 1 85 ? -2.684 6.111 12.011 1.00 88.75 85 TYR A O 1
ATOM 682 N N . ASP A 1 86 ? -4.378 7.594 11.804 1.00 85.19 86 ASP A N 1
ATOM 683 C CA . ASP A 1 86 ? -4.760 7.567 13.211 1.00 85.19 86 ASP A CA 1
ATOM 684 C C . ASP A 1 86 ? -5.785 6.436 13.386 1.00 85.19 86 ASP A C 1
ATOM 686 O O . ASP A 1 86 ? -6.800 6.386 12.682 1.00 85.19 86 ASP A O 1
ATO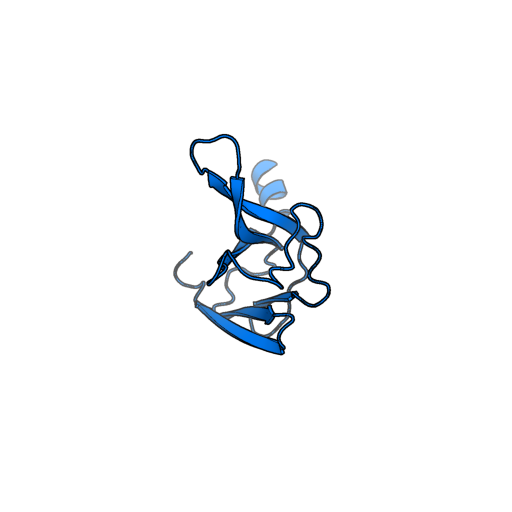M 690 N N . VAL A 1 87 ? -5.493 5.496 14.279 1.00 79.69 87 VAL A N 1
ATOM 691 C CA . VAL A 1 87 ? -6.303 4.303 14.520 1.00 79.69 87 VAL A CA 1
ATOM 692 C C . VAL A 1 87 ? -7.179 4.555 15.745 1.00 79.69 87 VAL A C 1
ATOM 694 O O . VAL A 1 87 ? -6.663 4.606 16.858 1.00 79.69 87 VAL A O 1
ATOM 697 N N . PRO A 1 88 ? -8.503 4.718 15.575 1.00 72.94 88 PRO A N 1
ATOM 698 C CA . PRO A 1 88 ? -9.386 5.062 16.688 1.00 72.94 88 PRO A CA 1
ATOM 699 C C . PRO A 1 88 ? -9.530 3.922 17.701 1.00 72.94 88 PRO A C 1
ATOM 701 O O . PRO A 1 88 ? -9.817 4.180 18.865 1.00 72.94 88 PRO A O 1
ATOM 704 N N . ASP A 1 89 ? -9.340 2.678 17.254 1.00 71.38 89 ASP A N 1
ATOM 705 C CA . ASP A 1 89 ? -9.360 1.492 18.098 1.00 71.38 89 ASP A CA 1
ATOM 706 C C . ASP A 1 89 ? -8.406 0.422 17.523 1.00 71.38 89 ASP A C 1
ATOM 708 O O . ASP A 1 89 ? -8.752 -0.250 16.544 1.00 71.38 89 ASP A O 1
ATOM 712 N N . PRO A 1 90 ? -7.194 0.255 18.087 1.00 62.69 90 PRO A N 1
ATOM 713 C CA . PRO A 1 90 ? -6.217 -0.738 17.627 1.00 62.69 90 PRO A CA 1
ATOM 714 C C . PRO A 1 90 ? -6.679 -2.177 17.897 1.00 62.69 90 PRO A C 1
ATOM 716 O O . PRO A 1 90 ? -6.026 -3.125 17.474 1.00 62.69 90 PRO A O 1
ATOM 719 N N . THR A 1 91 ? -7.783 -2.364 18.629 1.00 65.25 91 THR A N 1
ATOM 720 C CA . THR A 1 91 ? -8.314 -3.685 18.965 1.00 65.25 91 THR A CA 1
ATOM 721 C C . THR A 1 91 ? -9.150 -4.306 17.853 1.00 65.25 91 THR A C 1
ATOM 723 O O . THR A 1 91 ? -9.494 -5.484 17.944 1.00 65.25 91 THR A O 1
ATOM 726 N N . SER A 1 92 ? -9.435 -3.550 16.789 1.00 64.06 92 SER A N 1
ATOM 727 C CA . SER A 1 92 ? -10.027 -4.099 15.574 1.00 64.06 92 SER A CA 1
ATOM 728 C C . SER A 1 92 ? -9.053 -5.086 14.927 1.00 64.06 92 SER A C 1
ATOM 730 O O . SER A 1 92 ? -7.988 -4.702 14.450 1.00 64.06 92 SER A O 1
ATOM 732 N N . THR A 1 93 ? -9.445 -6.357 14.904 1.00 69.19 93 THR A N 1
ATOM 733 C CA . THR A 1 93 ? -8.623 -7.488 14.451 1.00 69.19 93 THR A CA 1
ATOM 734 C C . THR A 1 93 ? -8.325 -7.439 12.957 1.00 69.19 93 THR A C 1
ATOM 736 O O . THR A 1 93 ? -7.223 -7.783 12.543 1.00 69.19 93 THR A O 1
ATOM 739 N N . ASP A 1 94 ? -9.271 -6.942 12.156 1.00 82.31 94 ASP A N 1
ATOM 740 C CA . ASP A 1 94 ? -9.230 -7.117 10.707 1.00 82.31 94 ASP A CA 1
ATOM 741 C C . ASP A 1 94 ? -8.858 -5.800 10.019 1.00 82.31 94 ASP A C 1
ATOM 743 O O . ASP A 1 94 ? -9.668 -4.866 9.936 1.00 82.31 94 ASP A O 1
ATOM 747 N N . ALA A 1 95 ? -7.631 -5.726 9.507 1.00 88.44 95 ALA A N 1
ATOM 748 C CA . ALA A 1 95 ? -7.173 -4.643 8.648 1.00 88.44 95 ALA A CA 1
ATOM 749 C C . ALA A 1 95 ? -7.025 -5.143 7.209 1.00 88.44 95 ALA A C 1
ATOM 751 O O . ALA A 1 95 ? -6.452 -6.196 6.951 1.00 88.44 95 ALA A O 1
ATOM 752 N N . THR A 1 96 ? -7.529 -4.384 6.245 1.00 92.88 96 THR A N 1
ATOM 753 C CA . THR A 1 96 ? -7.398 -4.691 4.819 1.00 92.88 96 THR A CA 1
ATOM 754 C C . THR A 1 96 ? -6.764 -3.512 4.107 1.00 92.88 96 THR A C 1
ATOM 756 O O . THR A 1 96 ? -7.222 -2.379 4.234 1.00 92.88 96 THR A O 1
ATOM 759 N N . ILE A 1 97 ? -5.703 -3.775 3.357 1.00 92.44 97 ILE A N 1
ATOM 760 C CA . ILE A 1 97 ? -5.096 -2.814 2.446 1.00 92.44 97 ILE A CA 1
ATOM 761 C C . ILE A 1 97 ? -5.603 -3.130 1.047 1.00 92.44 97 ILE A C 1
ATOM 763 O O . ILE A 1 97 ? -5.412 -4.238 0.548 1.00 92.44 97 ILE A O 1
ATOM 767 N N . GLU A 1 98 ? -6.210 -2.140 0.412 1.00 94.25 98 GLU A N 1
ATOM 768 C CA . GLU A 1 98 ? -6.587 -2.187 -0.994 1.00 94.25 98 GLU A CA 1
ATOM 769 C C . GLU A 1 98 ? -5.667 -1.281 -1.800 1.00 94.25 98 GLU A C 1
ATOM 771 O O . GLU A 1 98 ? -5.378 -0.151 -1.392 1.00 94.25 98 GLU A O 1
ATOM 776 N N . VAL A 1 99 ? -5.236 -1.763 -2.958 1.00 90.88 99 VAL A N 1
ATOM 777 C CA . VAL A 1 99 ? -4.430 -1.015 -3.916 1.00 90.88 99 VAL A CA 1
ATOM 778 C C . VAL A 1 99 ? -5.098 -1.096 -5.278 1.00 90.88 99 VAL A C 1
ATOM 780 O O . VAL A 1 99 ? -5.209 -2.181 -5.842 1.00 90.88 99 VAL A O 1
ATOM 783 N N . ASP A 1 100 ? -5.496 0.053 -5.813 1.00 87.50 100 ASP A N 1
ATOM 784 C CA . ASP A 1 100 ? -5.880 0.182 -7.216 1.00 87.50 100 ASP A CA 1
ATOM 785 C C . ASP A 1 100 ? -4.675 0.681 -8.004 1.00 87.50 100 ASP A C 1
ATOM 787 O O . ASP A 1 100 ? -4.068 1.703 -7.663 1.00 87.50 100 ASP A O 1
ATOM 791 N N . THR A 1 101 ? -4.319 -0.041 -9.057 1.00 81.69 101 THR A N 1
ATOM 792 C CA . THR A 1 101 ? -3.276 0.360 -9.994 1.00 81.69 101 THR A CA 1
ATOM 793 C C . THR A 1 101 ? -3.908 0.991 -11.244 1.00 81.69 101 THR A C 1
ATOM 795 O O . THR A 1 101 ? -5.009 0.620 -11.646 1.00 81.69 101 THR A O 1
ATOM 798 N N . PRO A 1 102 ? -3.235 1.936 -11.921 1.00 73.81 102 PRO A N 1
ATOM 799 C CA . PRO A 1 102 ? -3.758 2.586 -13.127 1.00 73.81 102 PRO A CA 1
ATOM 800 C C . PRO A 1 102 ? -3.990 1.687 -14.333 1.00 73.81 102 PRO A C 1
ATOM 802 O O . PRO A 1 102 ? -4.722 2.077 -15.235 1.00 73.81 102 PRO A O 1
ATOM 805 N N . ASP A 1 103 ? -3.377 0.506 -14.381 1.00 74.62 103 ASP A N 1
ATOM 806 C CA . ASP A 1 103 ? -3.708 -0.517 -15.376 1.00 74.62 103 ASP A CA 1
ATOM 807 C C . ASP A 1 103 ? -4.994 -1.289 -15.022 1.00 74.62 103 ASP A C 1
ATOM 809 O O . ASP A 1 103 ? -5.367 -2.223 -15.726 1.00 74.62 103 ASP A O 1
ATOM 813 N N . GLY A 1 104 ? -5.700 -0.870 -13.967 1.00 76.25 104 GLY A N 1
ATOM 814 C CA . GLY A 1 104 ? -7.001 -1.391 -13.561 1.00 76.25 104 GLY A CA 1
ATOM 815 C C . GLY A 1 104 ? -6.929 -2.621 -12.662 1.00 76.25 104 GLY A C 1
ATOM 816 O O . GLY A 1 104 ? -7.962 -3.252 -12.440 1.00 76.25 104 GLY A O 1
ATOM 817 N N . GLN A 1 105 ? -5.748 -2.989 -12.149 1.00 85.00 105 GLN A N 1
ATOM 818 C CA . GLN A 1 105 ? -5.652 -4.083 -11.185 1.00 85.00 105 GLN A CA 1
ATOM 819 C C . GLN A 1 105 ? -6.103 -3.604 -9.807 1.00 85.00 105 GLN A C 1
ATOM 821 O O . GLN A 1 105 ? -5.775 -2.502 -9.370 1.00 85.00 105 GLN A O 1
ATOM 826 N N . HIS A 1 106 ? -6.824 -4.477 -9.113 1.00 90.69 106 HIS A N 1
ATOM 827 C CA . HIS A 1 106 ? -7.222 -4.289 -7.728 1.00 90.69 106 HIS A CA 1
ATOM 828 C C . HIS A 1 106 ? -6.558 -5.374 -6.884 1.00 90.69 106 HIS A C 1
ATOM 830 O O . HIS A 1 106 ? -6.803 -6.566 -7.083 1.00 90.69 106 HIS A O 1
ATOM 836 N N . VAL A 1 107 ? -5.688 -4.965 -5.967 1.00 90.19 107 VAL A N 1
ATOM 837 C CA . VAL A 1 107 ? -4.938 -5.860 -5.084 1.00 90.19 107 VAL A CA 1
ATOM 838 C C . VAL A 1 107 ? -5.426 -5.666 -3.659 1.00 90.19 107 VAL A C 1
ATOM 840 O O . VAL A 1 107 ? -5.450 -4.546 -3.155 1.00 90.19 107 VAL A O 1
ATOM 843 N N . VAL A 1 108 ? -5.772 -6.767 -2.997 1.00 93.12 108 VAL A N 1
ATOM 844 C CA . VAL A 1 108 ? -6.270 -6.774 -1.619 1.00 93.12 108 VAL A CA 1
ATOM 845 C C . VAL A 1 108 ? -5.333 -7.602 -0.753 1.00 93.12 108 VAL A C 1
ATOM 847 O O . VAL A 1 108 ? -5.001 -8.735 -1.099 1.00 93.12 108 VAL A O 1
ATOM 850 N N . ALA A 1 109 ? -4.919 -7.046 0.380 1.00 91.25 109 ALA A N 1
ATOM 851 C CA . ALA A 1 109 ? -4.106 -7.729 1.376 1.00 91.25 109 ALA A CA 1
ATOM 852 C C . ALA A 1 109 ? -4.742 -7.580 2.762 1.00 91.25 109 ALA A C 1
ATOM 854 O O . ALA A 1 109 ? -4.935 -6.464 3.241 1.00 91.25 109 ALA A O 1
ATOM 855 N N . ALA A 1 110 ? -5.058 -8.706 3.400 1.00 90.69 110 ALA A N 1
ATOM 856 C CA . ALA A 1 110 ? -5.608 -8.746 4.750 1.00 90.69 110 ALA A CA 1
ATOM 857 C C . ALA A 1 110 ? -4.494 -8.942 5.789 1.00 90.69 110 ALA A C 1
ATOM 859 O O . ALA A 1 110 ? -3.551 -9.703 5.567 1.00 90.69 110 ALA A O 1
ATOM 860 N N . PHE A 1 111 ? -4.626 -8.264 6.924 1.00 85.50 111 PHE A N 1
ATOM 861 C CA . PHE A 1 111 ? -3.704 -8.288 8.051 1.00 85.50 111 PHE A CA 1
ATOM 862 C C . PHE A 1 111 ? -4.495 -8.472 9.342 1.00 85.50 111 PHE A C 1
ATOM 864 O O . PHE A 1 111 ? -5.486 -7.778 9.570 1.00 85.50 111 PHE A O 1
ATOM 871 N N . ASP A 1 112 ? -4.015 -9.379 10.188 1.00 82.69 112 ASP A N 1
ATOM 872 C CA . ASP A 1 112 ? -4.510 -9.548 11.549 1.00 82.69 112 ASP A CA 1
ATOM 873 C C . ASP A 1 112 ? -3.647 -8.720 12.510 1.00 82.69 112 ASP A C 1
ATOM 875 O O . ASP A 1 112 ? -2.472 -9.024 12.743 1.00 82.69 112 ASP A O 1
ATOM 879 N N . LEU A 1 113 ? -4.227 -7.649 13.052 1.00 78.25 113 LEU A N 1
ATOM 880 C CA . LEU A 1 113 ? -3.538 -6.749 13.981 1.00 78.25 113 LEU A CA 1
ATOM 881 C C . LEU A 1 113 ? -3.565 -7.251 15.434 1.00 78.25 113 LEU A C 1
ATOM 883 O O . LEU A 1 113 ? -2.887 -6.678 16.286 1.00 78.25 113 LEU A O 1
ATOM 887 N N . SER A 1 114 ? -4.288 -8.336 15.732 1.00 71.56 114 SER A N 1
ATOM 888 C CA . SER A 1 114 ? -4.427 -8.873 17.095 1.00 71.56 114 SER A CA 1
ATOM 889 C C . SER A 1 114 ? -3.103 -9.343 17.705 1.00 71.56 114 SER A C 1
ATOM 891 O O . SER A 1 114 ? -2.929 -9.301 18.923 1.00 71.56 114 SER A O 1
ATOM 893 N N . SER A 1 115 ? -2.154 -9.738 16.853 1.00 66.00 115 SER A N 1
ATOM 894 C CA . SER A 1 115 ? -0.831 -10.234 17.245 1.00 66.00 115 SER A CA 1
ATOM 895 C C . SER A 1 115 ? 0.164 -9.139 17.657 1.00 66.00 115 SER A C 1
ATOM 897 O O . SER A 1 115 ? 1.258 -9.459 18.121 1.00 66.00 115 SER A O 1
ATOM 899 N N . HIS A 1 116 ? -0.202 -7.860 17.515 1.00 59.19 116 HIS A N 1
ATOM 900 C CA . HIS A 1 116 ? 0.673 -6.709 17.768 1.00 59.19 116 HIS A CA 1
ATOM 901 C C . HIS A 1 116 ? 0.295 -5.892 19.019 1.00 59.19 116 HIS A C 1
ATOM 903 O O . HIS A 1 116 ? 0.689 -4.730 19.131 1.00 59.19 116 HIS A O 1
ATOM 909 N N . ARG A 1 117 ? -0.452 -6.501 19.949 1.00 54.34 117 ARG A N 1
ATOM 910 C CA . ARG A 1 117 ? -0.754 -5.948 21.280 1.00 54.34 117 ARG A CA 1
ATOM 911 C C . ARG A 1 117 ? 0.400 -6.076 22.270 1.00 54.34 117 ARG A C 1
ATOM 913 O O . ARG A 1 117 ? 1.110 -7.104 22.230 1.00 54.34 117 ARG A O 1
#

Sequence (117 aa):
MPTQAIQDYQVRADSLRVSVHVRYTSTHGAGFPYSQNRVHWKDFQVRLLLGGKSLKTRSVRYEGTLMGTGYGVAIPTGFIVRQEYDVPDPTSTDATIEVDTPDGQHVVAAFDLSSHR